Protein AF-A0A1I7XE04-F1 (afdb_monomer)

Mean predicted aligned error: 8.89 Å

Nearest PDB structures (foldseek):
  5z76-assembly2_B  TM=6.820E-01  e=6.574E-01  synthetic construct
  1vdm-assembly1_G  TM=4.325E-01  e=7.038E-01  Pyrococcus horikoshii
  1vdm-assembly1_A  TM=4.560E-01  e=9.897E-01  Pyrococcus horikoshii
  5knx-assembly1_A  TM=3.457E-01  e=3.155E+00  Escherichia coli

Structure (mmCIF, N/CA/C/O backbone):
data_AF-A0A1I7XE04-F1
#
_entry.id   AF-A0A1I7XE04-F1
#
loop_
_atom_site.group_PDB
_atom_site.id
_atom_site.type_symbol
_atom_site.label_atom_id
_atom_site.label_alt_id
_atom_site.label_comp_id
_atom_site.label_asym_id
_atom_site.label_entity_id
_atom_site.label_seq_id
_atom_site.pdbx_PDB_ins_code
_atom_site.Cartn_x
_atom_site.Cartn_y
_atom_site.Cartn_z
_atom_site.occupancy
_atom_site.B_iso_or_equiv
_atom_site.auth_seq_id
_atom_site.auth_comp_id
_atom_site.auth_asym_id
_atom_site.auth_atom_id
_atom_site.pdbx_PDB_model_num
ATOM 1 N N . MET A 1 1 ? -8.760 -18.381 -6.975 1.00 38.03 1 MET A N 1
ATOM 2 C CA . MET A 1 1 ? -8.352 -17.132 -6.292 1.00 38.03 1 MET A CA 1
ATOM 3 C C . MET A 1 1 ? -8.007 -17.470 -4.851 1.00 38.03 1 MET A C 1
ATOM 5 O O . MET A 1 1 ? -8.848 -18.049 -4.182 1.00 38.03 1 MET A O 1
ATOM 9 N N . ARG A 1 2 ? -6.789 -17.182 -4.378 1.00 43.16 2 ARG A N 1
ATOM 10 C CA . ARG A 1 2 ? -6.447 -17.289 -2.950 1.00 43.16 2 ARG A CA 1
ATOM 11 C C . ARG A 1 2 ? -6.599 -15.890 -2.356 1.00 43.16 2 ARG A C 1
ATOM 13 O O . ARG A 1 2 ? -5.842 -15.002 -2.734 1.00 43.16 2 ARG A O 1
ATOM 20 N N . MET A 1 3 ? -7.618 -15.680 -1.525 1.00 41.34 3 MET A N 1
ATOM 21 C CA . MET A 1 3 ? -7.829 -14.405 -0.834 1.00 41.34 3 MET A CA 1
ATOM 22 C C . MET A 1 3 ? -6.829 -14.304 0.324 1.00 41.34 3 MET A C 1
ATOM 24 O O . MET A 1 3 ? -6.695 -15.250 1.099 1.00 41.34 3 MET A O 1
ATOM 28 N N . SER A 1 4 ? -6.114 -13.184 0.434 1.00 52.31 4 SER A N 1
ATOM 29 C CA . SER A 1 4 ? -5.317 -12.883 1.627 1.00 52.31 4 SER A CA 1
ATOM 30 C C . SER A 1 4 ? -6.265 -12.530 2.774 1.00 52.31 4 SER A C 1
ATOM 32 O O . SER A 1 4 ? -7.048 -11.584 2.674 1.00 52.31 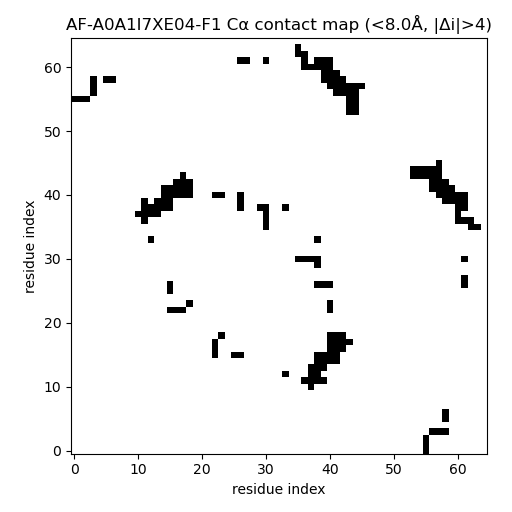4 SER A O 1
ATOM 34 N N . THR A 1 5 ? -6.218 -13.301 3.859 1.00 52.31 5 THR A N 1
ATOM 35 C CA . THR A 1 5 ? -7.116 -13.177 5.018 1.00 52.31 5 THR A CA 1
ATOM 36 C C . THR A 1 5 ? -6.935 -11.862 5.786 1.00 52.31 5 THR A C 1
ATOM 38 O O . THR A 1 5 ? -7.798 -11.492 6.573 1.00 52.31 5 THR A O 1
ATOM 41 N N . THR A 1 6 ? -5.854 -11.115 5.544 1.00 57.78 6 THR A N 1
ATOM 42 C CA . THR A 1 6 ? -5.489 -9.909 6.310 1.00 57.78 6 THR A CA 1
ATOM 43 C C . THR A 1 6 ? -6.336 -8.668 5.973 1.00 57.78 6 THR A C 1
ATOM 45 O O . THR A 1 6 ? -6.246 -7.656 6.671 1.00 57.78 6 THR A O 1
ATOM 48 N N . ALA A 1 7 ? -7.152 -8.716 4.912 1.00 60.44 7 ALA A N 1
ATOM 49 C CA . ALA A 1 7 ? -7.922 -7.567 4.415 1.00 60.44 7 ALA A CA 1
ATOM 50 C C . ALA A 1 7 ? -9.452 -7.732 4.461 1.00 60.44 7 ALA A C 1
ATOM 52 O O . ALA A 1 7 ? -10.171 -6.751 4.262 1.00 60.44 7 ALA A O 1
ATOM 53 N N . CYS A 1 8 ? -9.965 -8.939 4.720 1.00 57.28 8 CYS A N 1
ATOM 54 C CA . CYS A 1 8 ? -11.406 -9.184 4.754 1.00 57.28 8 CYS A CA 1
ATOM 55 C C . CYS A 1 8 ? -12.048 -8.429 5.932 1.00 57.28 8 CYS A C 1
ATOM 57 O O . CYS A 1 8 ? -11.621 -8.590 7.072 1.00 57.28 8 CYS A O 1
ATOM 59 N N . GLY A 1 9 ? -13.051 -7.589 5.657 1.00 65.50 9 GLY A N 1
ATOM 60 C CA . GLY A 1 9 ? -13.764 -6.803 6.676 1.00 65.50 9 GLY A CA 1
ATOM 61 C C . GLY A 1 9 ? -13.099 -5.481 7.083 1.00 65.50 9 GLY A C 1
ATOM 62 O O . GLY A 1 9 ? -13.559 -4.837 8.023 1.00 65.50 9 GLY A O 1
ATOM 63 N N . ARG A 1 10 ? -12.035 -5.045 6.395 1.00 72.25 10 ARG A N 1
ATOM 64 C CA . ARG A 1 10 ? -11.372 -3.760 6.667 1.00 72.25 10 ARG A CA 1
ATOM 65 C C . ARG A 1 10 ? -11.873 -2.663 5.731 1.00 72.25 10 ARG A C 1
ATOM 67 O O . ARG A 1 10 ? -11.918 -2.852 4.519 1.00 72.25 10 ARG A O 1
ATOM 74 N N . HIS A 1 11 ? -12.191 -1.497 6.289 1.00 80.94 11 HIS A N 1
ATOM 75 C CA . HIS A 1 11 ? -12.569 -0.317 5.514 1.00 80.94 11 HIS A CA 1
ATOM 76 C C . HIS A 1 11 ? -11.336 0.554 5.229 1.00 80.94 11 HIS A C 1
ATOM 78 O O . HIS A 1 11 ? -10.760 1.151 6.141 1.00 80.94 11 HIS A O 1
ATOM 84 N N . PHE A 1 12 ? -10.927 0.627 3.962 1.00 85.56 12 PHE A N 1
ATOM 85 C CA . PHE A 1 12 ? -9.823 1.478 3.513 1.00 85.56 12 PHE A CA 1
ATOM 86 C C . PHE A 1 12 ? -10.367 2.773 2.909 1.00 85.56 12 PHE A C 1
ATOM 88 O O . PHE A 1 12 ? -11.311 2.753 2.126 1.00 85.56 12 PHE A O 1
ATOM 95 N N . ARG A 1 13 ? -9.752 3.908 3.252 1.00 89.50 13 ARG A N 1
ATOM 96 C CA . ARG A 1 13 ? -10.074 5.222 2.670 1.00 89.50 13 ARG A CA 1
ATOM 97 C C . ARG A 1 13 ? -9.286 5.496 1.394 1.00 89.50 13 ARG A C 1
ATOM 99 O O . ARG A 1 13 ? -9.707 6.316 0.586 1.00 89.50 13 ARG A O 1
ATOM 106 N N . LEU A 1 14 ? -8.138 4.838 1.239 1.00 88.56 14 LEU A N 1
ATOM 107 C CA . LEU A 1 14 ? -7.299 4.918 0.052 1.00 88.56 14 LEU A CA 1
ATOM 108 C C . LEU A 1 14 ? -6.710 3.544 -0.260 1.00 88.56 14 LEU A C 1
ATOM 110 O O . LEU A 1 14 ? -6.154 2.880 0.618 1.00 88.56 14 LEU A O 1
ATOM 114 N N . ILE A 1 15 ? -6.794 3.165 -1.530 1.00 90.38 15 ILE A N 1
ATOM 115 C CA . ILE A 1 15 ? -6.153 1.976 -2.079 1.00 90.38 15 ILE A CA 1
ATOM 116 C C . ILE A 1 15 ? -5.167 2.434 -3.150 1.00 90.38 15 ILE A C 1
ATOM 118 O O . ILE A 1 15 ? -5.539 3.150 -4.077 1.00 90.38 15 ILE A O 1
ATOM 122 N N . VAL A 1 16 ? -3.913 2.014 -3.021 1.00 88.88 16 VAL A N 1
ATOM 123 C CA . VAL A 1 16 ? -2.857 2.226 -4.012 1.00 88.88 16 VAL A CA 1
ATOM 124 C C . VAL A 1 16 ? -2.608 0.906 -4.728 1.00 88.88 16 VAL A C 1
ATOM 126 O O . VAL A 1 16 ? -2.352 -0.106 -4.084 1.00 88.88 16 VAL A O 1
ATOM 129 N N . VAL A 1 17 ? -2.696 0.896 -6.056 1.00 90.00 17 VAL A N 1
ATOM 130 C CA . VAL A 1 17 ? -2.410 -0.291 -6.876 1.00 90.00 17 VAL A CA 1
ATOM 131 C C . VAL A 1 17 ? -0.996 -0.156 -7.437 1.00 90.00 17 VAL A C 1
ATOM 133 O O . VAL A 1 17 ? -0.702 0.815 -8.129 1.00 90.00 17 VAL A O 1
ATOM 136 N N . GLY A 1 18 ? -0.126 -1.114 -7.120 1.00 85.38 18 GLY A N 1
ATOM 137 C CA . GLY A 1 18 ? 1.311 -1.043 -7.371 1.00 85.38 18 GLY A CA 1
ATOM 138 C C . GLY A 1 18 ? 2.095 -0.623 -6.121 1.00 85.38 18 GLY A C 1
ATOM 139 O O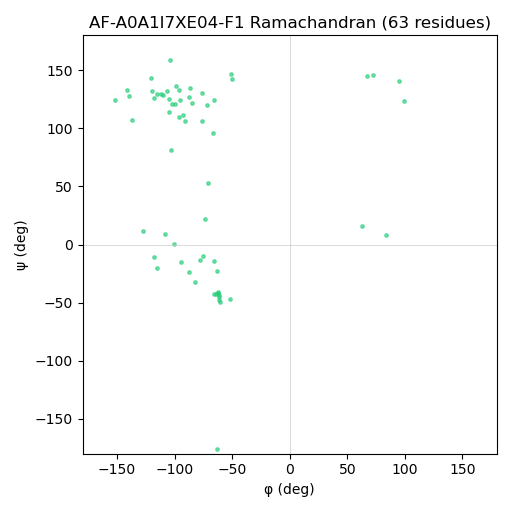 . GLY A 1 18 ? 1.856 0.435 -5.549 1.00 85.38 18 GLY A O 1
ATOM 140 N N . GLY A 1 19 ? 3.055 -1.443 -5.707 1.00 83.19 19 GLY A N 1
ATOM 141 C CA . GLY A 1 19 ? 3.925 -1.308 -4.540 1.00 83.19 19 GLY A CA 1
ATOM 142 C C 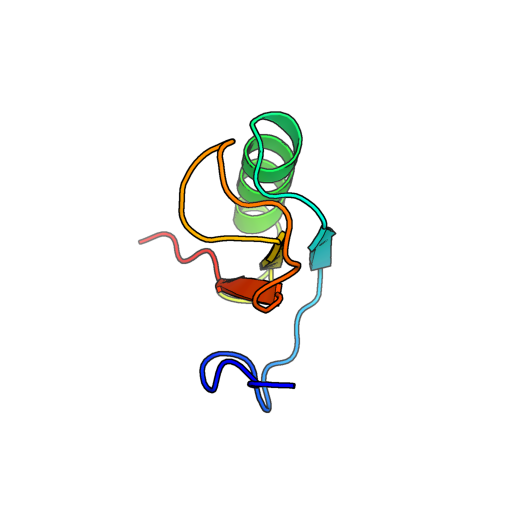. GLY A 1 19 ? 5.374 -0.963 -4.887 1.00 83.19 19 GLY A C 1
ATOM 143 O O . GLY A 1 19 ? 6.224 -0.950 -4.000 1.00 83.19 19 GLY A O 1
ATOM 144 N N . GLY A 1 20 ? 5.664 -0.642 -6.152 1.00 83.62 20 GLY A N 1
ATOM 145 C CA . GLY A 1 20 ? 6.948 -0.071 -6.568 1.00 83.62 20 GLY A CA 1
ATOM 146 C C . GLY A 1 20 ? 7.230 1.302 -5.938 1.00 83.62 20 GLY A C 1
ATOM 147 O O . GLY A 1 20 ? 6.448 1.815 -5.136 1.00 83.62 20 GLY A O 1
ATOM 148 N N . ALA A 1 21 ? 8.336 1.945 -6.325 1.00 87.25 21 ALA A N 1
ATOM 149 C CA . ALA A 1 21 ? 8.801 3.193 -5.703 1.00 87.25 21 ALA A CA 1
ATOM 150 C C . ALA A 1 21 ? 7.720 4.293 -5.628 1.00 87.25 21 ALA A C 1
ATOM 152 O O . ALA A 1 21 ? 7.497 4.876 -4.565 1.00 87.25 21 ALA A O 1
ATOM 153 N N . ALA A 1 22 ? 6.998 4.528 -6.729 1.00 90.31 22 ALA A N 1
ATOM 154 C CA . ALA A 1 22 ? 5.923 5.520 -6.779 1.00 90.31 22 ALA A CA 1
ATOM 155 C C . ALA A 1 22 ? 4.749 5.162 -5.848 1.00 90.31 22 ALA A C 1
ATOM 157 O O . ALA A 1 22 ? 4.247 6.021 -5.120 1.00 90.31 22 ALA A O 1
ATOM 158 N N . GLY A 1 23 ? 4.347 3.888 -5.825 1.00 90.25 23 GLY A N 1
ATOM 159 C CA . GLY A 1 23 ? 3.263 3.393 -4.979 1.00 90.25 23 GLY A CA 1
ATOM 160 C C . GLY A 1 23 ? 3.591 3.469 -3.490 1.00 90.25 23 GLY A C 1
ATOM 161 O O . GLY A 1 23 ? 2.780 3.951 -2.695 1.00 90.25 23 GLY A O 1
ATOM 162 N N . CYS A 1 24 ? 4.815 3.094 -3.110 1.00 86.19 24 CYS A N 1
ATOM 163 C CA . CYS A 1 24 ? 5.316 3.250 -1.745 1.00 86.19 24 CYS A CA 1
ATOM 164 C C . CYS A 1 24 ? 5.363 4.724 -1.316 1.00 86.19 24 CYS A C 1
ATOM 166 O O . CYS A 1 24 ? 4.860 5.065 -0.245 1.00 86.19 24 CYS A O 1
ATOM 168 N N . GLY A 1 25 ? 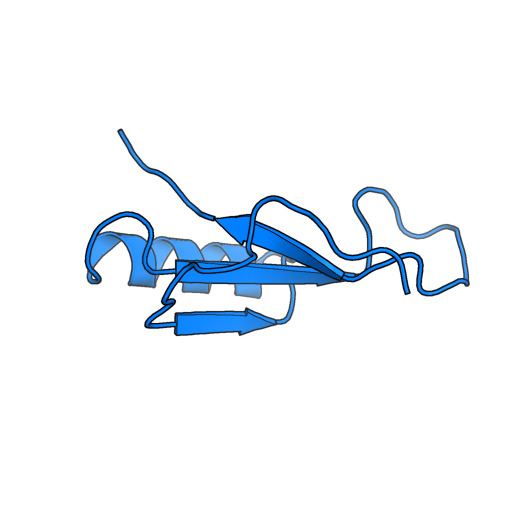5.907 5.612 -2.157 1.00 89.56 25 GLY A N 1
ATOM 169 C CA . GLY A 1 25 ? 5.989 7.046 -1.862 1.00 89.56 25 GLY A CA 1
ATOM 170 C C . GLY A 1 25 ? 4.615 7.699 -1.687 1.00 89.56 25 GLY A C 1
ATOM 171 O O . GLY A 1 25 ? 4.384 8.421 -0.712 1.00 89.56 25 GLY A O 1
ATOM 172 N N . ALA A 1 26 ? 3.669 7.395 -2.582 1.00 90.75 26 ALA A N 1
ATOM 173 C CA . ALA A 1 26 ? 2.292 7.868 -2.470 1.00 90.75 26 ALA A CA 1
ATOM 174 C C . ALA A 1 26 ? 1.641 7.376 -1.170 1.00 90.75 26 ALA A C 1
ATOM 176 O O . ALA A 1 26 ? 1.110 8.174 -0.394 1.00 90.75 26 ALA A O 1
ATOM 177 N N . SER A 1 27 ? 1.746 6.079 -0.886 1.00 88.12 27 SER A N 1
ATOM 178 C CA . SER A 1 27 ? 1.145 5.480 0.306 1.00 88.12 27 SER A CA 1
ATOM 179 C C . SER A 1 27 ? 1.733 6.051 1.596 1.00 88.12 27 SER A C 1
ATOM 181 O O . SER A 1 27 ? 0.979 6.374 2.510 1.00 88.12 27 SER A O 1
ATOM 183 N N . HIS A 1 28 ? 3.051 6.274 1.649 1.00 86.00 28 HIS A N 1
ATOM 184 C CA . HIS A 1 28 ? 3.720 6.912 2.785 1.00 86.00 28 HIS A CA 1
ATOM 185 C C . HIS A 1 28 ? 3.221 8.348 3.013 1.00 86.00 28 HIS A C 1
ATOM 187 O O . HIS A 1 28 ? 2.915 8.741 4.139 1.00 86.00 28 HIS A O 1
ATOM 193 N N . LYS A 1 29 ? 3.066 9.133 1.938 1.00 88.88 29 LYS A N 1
ATOM 194 C CA . LYS A 1 29 ? 2.543 10.505 2.018 1.00 88.88 29 LYS A CA 1
ATOM 195 C C . LYS A 1 29 ? 1.112 10.551 2.557 1.00 88.88 29 LYS A C 1
ATOM 197 O O . LYS A 1 29 ? 0.792 11.440 3.347 1.00 88.88 29 LYS A O 1
ATOM 202 N N . PHE A 1 30 ? 0.248 9.631 2.129 1.00 89.69 30 PHE A N 1
ATOM 203 C CA . PHE A 1 30 ? -1.159 9.619 2.536 1.00 89.69 30 PHE A CA 1
ATOM 204 C C . PHE A 1 30 ? -1.400 8.969 3.896 1.00 89.69 30 PHE A C 1
ATOM 206 O O . PHE A 1 30 ? -2.259 9.439 4.635 1.00 89.69 30 PHE A O 1
ATOM 213 N N . ALA A 1 31 ? -0.619 7.964 4.277 1.00 86.25 31 ALA A N 1
ATOM 214 C CA . ALA A 1 31 ? -0.726 7.334 5.589 1.00 86.25 31 ALA A CA 1
ATOM 215 C C . ALA A 1 31 ? -0.410 8.299 6.750 1.00 86.25 31 ALA A C 1
ATOM 217 O O . ALA A 1 31 ? -0.924 8.112 7.843 1.00 86.25 31 ALA A O 1
ATOM 218 N N . ARG A 1 32 ? 0.347 9.380 6.504 1.00 84.75 32 ARG A N 1
ATOM 219 C CA . ARG A 1 32 ? 0.565 10.478 7.470 1.00 84.75 32 ARG A CA 1
ATOM 220 C C . ARG A 1 32 ? -0.601 11.468 7.585 1.00 84.75 32 ARG A C 1
ATOM 222 O O . ARG A 1 32 ? -0.581 12.330 8.455 1.00 84.75 32 ARG A O 1
ATOM 229 N N . ARG A 1 33 ? -1.558 11.428 6.654 1.00 90.06 33 ARG A N 1
ATOM 230 C CA . ARG A 1 33 ? -2.669 12.397 6.545 1.00 90.06 33 ARG A CA 1
ATOM 231 C C . ARG A 1 33 ? -4.035 11.771 6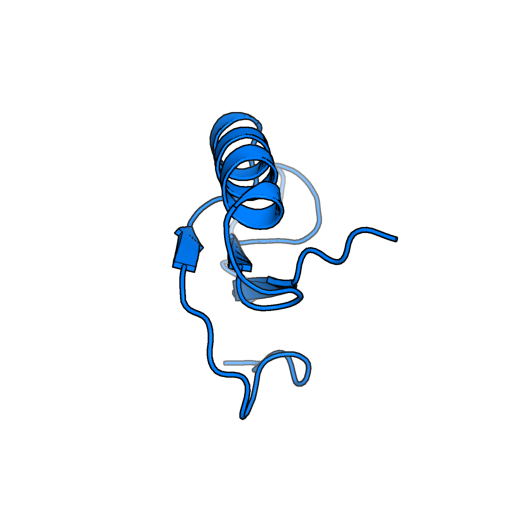.788 1.00 90.06 33 ARG A C 1
ATOM 233 O O . ARG A 1 33 ? -5.000 12.488 7.025 1.00 90.06 33 ARG A O 1
ATOM 240 N N . LEU A 1 34 ? -4.128 10.456 6.654 1.00 85.94 34 LEU A N 1
ATOM 241 C CA . LEU A 1 34 ? -5.353 9.695 6.818 1.00 85.94 34 LEU A CA 1
ATOM 242 C C . LEU A 1 34 ? -5.334 8.960 8.164 1.00 85.94 34 LEU A C 1
ATOM 244 O O . LEU A 1 34 ? -4.259 8.730 8.713 1.00 85.94 34 LEU A O 1
ATOM 248 N N . PRO A 1 35 ? -6.507 8.570 8.695 1.00 85.38 35 PRO A N 1
ATOM 249 C CA . PRO A 1 35 ? -6.593 7.771 9.910 1.00 85.38 35 PRO A CA 1
ATOM 250 C C . PRO A 1 35 ? -5.704 6.527 9.846 1.00 85.38 35 PRO A C 1
ATOM 252 O O . PRO A 1 35 ? -5.549 5.917 8.780 1.00 85.38 35 PRO A O 1
ATOM 255 N N . ASN A 1 36 ? -5.171 6.120 10.996 1.00 81.12 36 ASN A N 1
ATOM 256 C CA . ASN A 1 36 ? -4.358 4.915 11.095 1.00 81.12 36 ASN A CA 1
ATOM 257 C C . ASN A 1 36 ? -5.059 3.719 10.444 1.00 81.12 36 ASN A C 1
ATOM 259 O O . ASN A 1 36 ? -6.278 3.561 10.535 1.00 81.12 36 ASN A O 1
ATOM 263 N N . LYS A 1 37 ? -4.269 2.867 9.782 1.00 77.56 37 LYS A N 1
ATOM 264 C CA . LYS A 1 37 ? -4.733 1.615 9.167 1.00 77.56 37 LYS A CA 1
ATOM 265 C C . LYS A 1 37 ? -5.764 1.781 8.035 1.00 77.56 37 LYS A C 1
ATOM 267 O O . LYS A 1 37 ? -6.386 0.790 7.652 1.00 77.56 37 LYS A O 1
ATOM 272 N N . SER A 1 38 ? -5.921 2.990 7.478 1.00 85.31 38 SER A N 1
ATOM 273 C CA . SER A 1 38 ? -6.895 3.290 6.411 1.00 85.31 38 SER A CA 1
ATOM 274 C C . SER A 1 38 ? -6.313 3.363 4.991 1.00 85.31 38 SER A C 1
ATOM 276 O O . SER A 1 38 ? -7.067 3.580 4.040 1.00 85.31 38 SER A O 1
ATOM 278 N N . VAL A 1 39 ? -5.001 3.153 4.831 1.00 87.06 39 VAL A N 1
ATOM 279 C CA . VAL A 1 39 ? -4.316 3.085 3.529 1.00 87.06 39 VAL A CA 1
ATOM 280 C C . VAL A 1 39 ? -3.857 1.654 3.255 1.00 87.06 39 VAL A C 1
ATOM 282 O O . VAL A 1 39 ? -3.184 1.045 4.092 1.00 87.06 39 VAL A O 1
ATOM 285 N N . ALA A 1 40 ? -4.197 1.136 2.075 1.00 88.38 40 ALA A N 1
ATOM 286 C CA . ALA A 1 40 ? -3.771 -0.175 1.594 1.00 88.38 40 ALA A CA 1
ATOM 287 C C . ALA A 1 40 ? -2.985 -0.070 0.285 1.00 88.38 40 ALA A C 1
ATOM 289 O O . ALA A 1 40 ? -3.334 0.724 -0.586 1.00 88.38 40 ALA A O 1
ATOM 290 N N . ILE A 1 41 ? -1.972 -0.924 0.128 1.00 86.75 41 ILE A N 1
ATOM 291 C CA . ILE A 1 41 ? -1.297 -1.173 -1.150 1.00 86.75 41 ILE A CA 1
ATOM 292 C C . ILE A 1 41 ? -1.720 -2.546 -1.662 1.00 86.75 41 ILE A C 1
ATOM 294 O O . ILE A 1 41 ? -1.657 -3.521 -0.916 1.00 86.75 41 ILE A O 1
ATOM 298 N N . ILE A 1 42 ? -2.103 -2.616 -2.933 1.00 86.38 42 ILE A N 1
ATOM 299 C CA . ILE A 1 42 ? -2.349 -3.846 -3.679 1.00 86.38 42 ILE A CA 1
ATOM 300 C C . ILE A 1 42 ? -1.175 -4.067 -4.629 1.00 86.38 42 ILE A C 1
ATOM 302 O O . ILE A 1 42 ? -1.006 -3.298 -5.570 1.00 86.38 42 ILE A O 1
ATOM 306 N N . GLU A 1 43 ? -0.396 -5.126 -4.413 1.00 80.50 43 GLU A N 1
ATOM 307 C CA . GLU A 1 43 ? 0.725 -5.495 -5.288 1.00 80.50 43 GLU A CA 1
ATOM 308 C C . GLU A 1 43 ? 0.521 -6.900 -5.877 1.00 80.50 43 GLU A C 1
ATOM 310 O O . GLU A 1 43 ? 0.197 -7.836 -5.131 1.00 80.50 43 GLU A O 1
ATOM 315 N N . PRO A 1 44 ? 0.696 -7.084 -7.200 1.00 68.44 44 PRO A N 1
ATOM 316 C CA . PRO A 1 44 ? 0.836 -8.403 -7.783 1.00 68.44 44 PRO A CA 1
ATOM 317 C C . PRO A 1 44 ? 2.257 -8.906 -7.492 1.00 68.44 44 PRO A C 1
ATOM 319 O O . PRO A 1 44 ? 3.201 -8.474 -8.144 1.00 68.44 44 PRO A O 1
ATOM 322 N N . ASN A 1 45 ? 2.380 -9.863 -6.564 1.00 65.19 45 ASN A N 1
ATOM 323 C CA . ASN A 1 45 ? 3.595 -10.622 -6.215 1.00 65.19 45 ASN A CA 1
ATOM 324 C C . ASN A 1 45 ? 4.439 -10.089 -5.031 1.00 65.19 45 ASN A C 1
ATOM 326 O O . ASN A 1 45 ? 4.638 -8.895 -4.838 1.00 65.19 45 ASN A O 1
ATOM 330 N N . GLU A 1 46 ? 4.959 -11.019 -4.222 1.00 59.00 46 GLU A N 1
ATOM 331 C CA . GLU A 1 46 ? 5.768 -10.736 -3.026 1.00 59.00 46 GLU A CA 1
ATOM 332 C C . GLU A 1 46 ? 7.281 -10.763 -3.315 1.00 59.00 46 GLU A C 1
ATOM 334 O O . GLU A 1 46 ? 8.066 -10.275 -2.500 1.00 59.00 46 GLU A O 1
ATOM 339 N N . ARG A 1 47 ? 7.711 -11.324 -4.460 1.00 53.91 47 ARG A N 1
ATOM 340 C CA . ARG A 1 47 ? 9.129 -11.469 -4.833 1.00 53.91 47 ARG A CA 1
ATOM 341 C C . ARG A 1 47 ? 9.342 -11.482 -6.352 1.00 53.91 47 ARG A C 1
ATOM 343 O O . ARG A 1 47 ? 8.837 -12.371 -7.024 1.00 53.91 47 ARG A O 1
ATOM 350 N N . GLY A 1 48 ? 10.188 -10.570 -6.837 1.00 47.75 48 GLY A N 1
ATOM 351 C CA . GLY A 1 48 ? 11.093 -10.795 -7.974 1.00 47.75 48 GLY A CA 1
ATOM 352 C C . GLY A 1 48 ? 10.499 -10.878 -9.389 1.00 47.75 48 GLY A C 1
ATOM 353 O O . GLY A 1 48 ? 9.419 -11.400 -9.638 1.00 47.75 48 GLY A O 1
ATOM 354 N N . HIS A 1 49 ? 11.273 -10.376 -10.348 1.00 42.22 49 HIS A N 1
ATOM 355 C CA . HIS A 1 49 ? 10.955 -10.213 -11.771 1.00 42.22 49 HIS A CA 1
ATOM 356 C C . HIS A 1 49 ? 10.940 -11.514 -12.613 1.00 42.22 49 HIS A C 1
ATOM 358 O O . HIS A 1 49 ? 11.112 -11.446 -13.827 1.00 42.22 49 HIS A O 1
ATOM 364 N N . THR A 1 50 ? 10.759 -12.705 -12.029 1.00 48.00 50 THR A N 1
ATOM 365 C CA . THR A 1 50 ? 11.103 -13.966 -12.728 1.00 48.00 50 THR A CA 1
ATOM 366 C C . THR A 1 50 ? 10.031 -15.046 -12.815 1.00 48.00 50 THR A C 1
ATOM 368 O O . THR A 1 50 ? 10.351 -16.130 -13.283 1.00 48.00 50 THR A O 1
ATOM 371 N N . ASP A 1 51 ? 8.758 -14.795 -12.498 1.00 46.84 51 ASP A N 1
ATOM 372 C CA . ASP A 1 51 ? 7.728 -15.826 -12.704 1.00 46.84 51 ASP A CA 1
ATOM 373 C C . ASP A 1 51 ? 6.431 -15.274 -13.305 1.00 46.84 51 ASP A C 1
ATOM 375 O O . ASP A 1 51 ? 5.626 -14.606 -12.657 1.00 46.84 51 ASP A O 1
ATOM 379 N N . LYS A 1 52 ? 6.221 -15.602 -14.586 1.00 49.00 52 LYS A N 1
ATOM 380 C CA . LYS A 1 52 ? 5.088 -15.217 -15.446 1.00 49.00 52 LYS A CA 1
ATOM 381 C C . LYS A 1 52 ? 3.762 -15.903 -15.073 1.00 49.00 52 LYS A C 1
ATOM 383 O O . LYS A 1 52 ? 3.108 -16.495 -15.930 1.00 49.00 52 LYS A O 1
ATOM 388 N N . LYS A 1 53 ? 3.323 -15.840 -13.814 1.00 44.25 53 LYS A N 1
ATOM 389 C CA . LYS A 1 53 ? 1.941 -16.201 -13.440 1.00 44.25 53 LYS A CA 1
ATOM 390 C C . LYS A 1 53 ? 1.406 -15.215 -12.398 1.00 44.25 53 LYS A C 1
ATOM 392 O O . LYS A 1 53 ? 2.060 -15.051 -11.372 1.00 44.25 53 LYS A O 1
ATOM 397 N N . PRO A 1 54 ? 0.224 -14.595 -12.594 1.00 47.22 54 PRO A N 1
ATOM 398 C CA . PRO A 1 54 ? -0.379 -13.737 -11.579 1.00 47.22 54 PRO A CA 1
ATOM 399 C C . PRO A 1 54 ? -0.785 -14.599 -10.377 1.00 47.22 54 PRO A C 1
ATOM 401 O O . PRO A 1 54 ? -1.827 -15.254 -10.365 1.00 47.22 54 PRO A O 1
ATOM 404 N N . ARG A 1 55 ? 0.086 -14.661 -9.370 1.00 47.91 55 ARG A N 1
ATOM 405 C CA . ARG A 1 55 ? -0.100 -15.447 -8.150 1.00 47.91 55 ARG A CA 1
ATOM 406 C C . ARG A 1 55 ? -0.505 -14.507 -7.016 1.00 47.91 55 ARG A C 1
ATOM 408 O O . ARG A 1 55 ? 0.314 -14.135 -6.194 1.00 47.91 55 ARG A O 1
ATOM 415 N N . ALA A 1 56 ? -1.796 -14.178 -6.998 1.00 50.22 56 ALA A N 1
ATOM 416 C CA . ALA A 1 56 ? -2.495 -13.399 -5.970 1.00 50.22 56 ALA A CA 1
ATOM 417 C C . ALA A 1 56 ? -2.108 -11.908 -5.845 1.00 50.22 56 ALA A C 1
ATOM 419 O O . ALA A 1 56 ? -0.963 -11.501 -6.017 1.00 50.22 56 ALA A O 1
ATOM 420 N N . PHE A 1 57 ? -3.118 -11.093 -5.531 1.00 54.62 57 PHE A N 1
ATOM 421 C CA . PHE A 1 57 ? -2.959 -9.702 -5.121 1.00 54.62 57 PHE A CA 1
ATOM 422 C C . PHE A 1 57 ? -2.748 -9.659 -3.610 1.00 54.62 57 PHE A C 1
ATOM 424 O O . PHE A 1 57 ? -3.542 -10.228 -2.856 1.00 54.62 57 PHE A O 1
ATOM 431 N N . ILE A 1 58 ? -1.686 -8.996 -3.165 1.00 62.81 58 ILE A N 1
ATOM 432 C CA . ILE A 1 58 ? -1.354 -8.886 -1.746 1.00 62.81 58 ILE A CA 1
ATOM 433 C C . ILE A 1 58 ? -1.768 -7.503 -1.275 1.00 62.81 58 ILE A C 1
ATOM 435 O O . ILE A 1 58 ? -1.291 -6.499 -1.798 1.00 62.81 58 ILE A O 1
ATOM 439 N N . VAL A 1 59 ? -2.655 -7.465 -0.282 1.00 65.50 59 VAL A N 1
ATOM 440 C CA . VAL A 1 59 ? -3.052 -6.229 0.390 1.0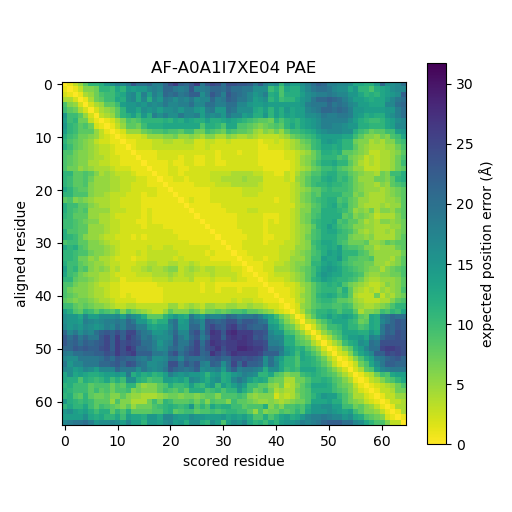0 65.50 59 VAL A CA 1
ATOM 441 C C . VAL A 1 59 ? -2.126 -6.020 1.584 1.00 65.50 59 VAL A C 1
ATOM 443 O O . VAL A 1 59 ? -2.249 -6.714 2.594 1.00 65.50 59 VAL A O 1
ATOM 446 N N . LYS A 1 60 ? -1.198 -5.067 1.484 1.00 67.94 60 LYS A N 1
ATOM 447 C CA . LYS A 1 60 ? -0.398 -4.611 2.629 1.00 67.94 60 LYS A CA 1
ATOM 448 C C . LYS A 1 60 ? -1.053 -3.378 3.232 1.00 67.94 60 LYS A C 1
ATOM 450 O O . LYS A 1 60 ? -1.294 -2.393 2.540 1.00 67.94 60 LYS A O 1
ATOM 455 N N . THR A 1 61 ? -1.342 -3.437 4.530 1.00 62.47 61 THR A N 1
ATOM 456 C CA . THR A 1 61 ? -1.689 -2.233 5.292 1.00 62.47 61 THR A CA 1
ATOM 457 C C . THR A 1 61 ? -0.406 -1.601 5.790 1.00 62.47 61 THR A C 1
ATOM 459 O O . THR A 1 61 ? 0.456 -2.296 6.321 1.00 62.47 61 THR A O 1
ATOM 462 N N . ILE A 1 62 ? -0.301 -0.288 5.638 1.00 62.31 62 ILE A N 1
ATOM 463 C CA . ILE A 1 62 ? 0.768 0.475 6.262 1.00 62.31 62 ILE A CA 1
ATOM 464 C C . ILE A 1 62 ? 0.357 0.826 7.696 1.00 62.31 62 ILE A C 1
ATOM 466 O O . ILE A 1 62 ? -0.675 1.466 7.911 1.00 62.31 62 ILE A O 1
ATOM 470 N N . GLU A 1 63 ? 1.166 0.407 8.667 1.00 56.00 63 GLU A N 1
ATOM 471 C CA . GLU A 1 63 ? 1.085 0.849 10.061 1.00 56.00 63 GLU A CA 1
ATOM 472 C C . GLU A 1 63 ? 2.368 1.621 10.386 1.00 56.00 63 GLU A C 1
ATOM 474 O O . GLU A 1 63 ? 3.463 1.141 10.097 1.00 56.00 63 GLU A O 1
ATOM 479 N N . PHE A 1 64 ? 2.233 2.823 10.942 1.00 51.62 64 PHE A N 1
ATOM 480 C CA . PHE A 1 64 ? 3.353 3.572 11.508 1.00 51.62 64 PHE A CA 1
ATOM 481 C C . PHE A 1 64 ? 3.146 3.636 13.021 1.00 51.62 64 PHE A C 1
ATOM 483 O O . PHE A 1 64 ? 2.036 3.943 13.465 1.00 51.62 64 PHE A O 1
ATOM 490 N N . GLY A 1 65 ? 4.188 3.267 13.771 1.00 47.44 65 GLY A N 1
ATOM 491 C CA . GLY A 1 65 ? 4.304 3.541 15.204 1.00 47.44 65 GLY A CA 1
ATOM 492 C C . GLY A 1 65 ? 4.726 4.979 15.449 1.00 47.44 65 GLY A C 1
ATOM 493 O O . GLY A 1 65 ? 5.420 5.534 14.564 1.00 47.44 65 GLY A O 1
#

Foldseek 3Di:
DDDDPPPPPDAAPEEFEDPPPVSVVVQVVVCVVDPFQRYWYWYQDDDDDPDPD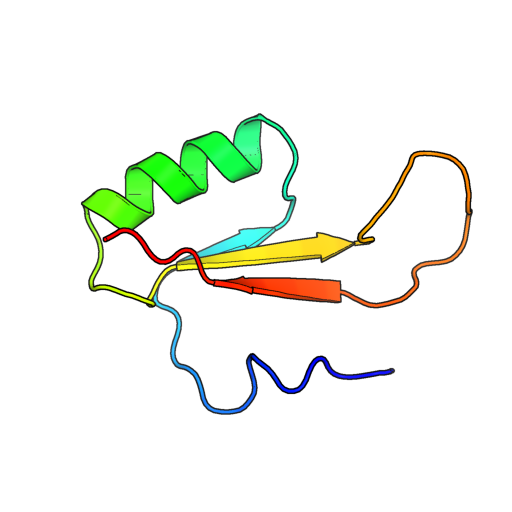RDDTDIDTDGDD

Solvent-accessible surface area (backbone atoms only — not comparable to full-atom values): 4265 Å² total; per-residue (Å²): 136,71,78,64,78,88,54,74,93,64,78,62,84,42,78,38,80,40,63,52,75,69,36,46,53,52,49,57,62,44,52,77,75,45,66,83,68,21,37,35,31,37,24,84,56,96,70,80,98,79,66,100,60,96,69,46,66,44,71,46,69,59,79,84,135

pLDDT: mean 70.76, std 17.41, range [38.03, 90.75]

Organism: Heterorhabditis 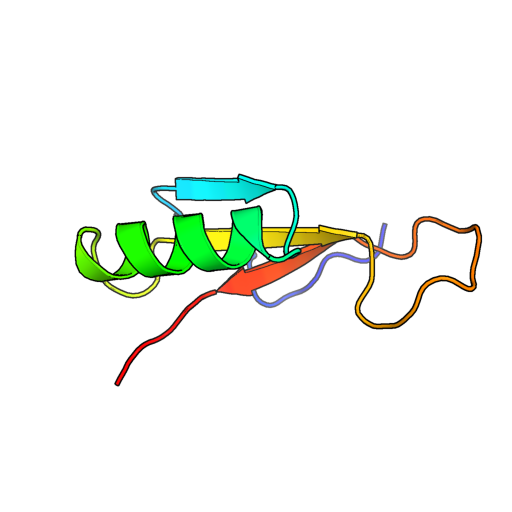bacteriophora (NCBI:txid37862)

InterPro domains:
  IPR036188 FAD/NAD(P)-binding domain superfamily [G3DSA:3.50.50.60] (12-62)
  IPR036188 FAD/NAD(P)-binding domain superfamily [SSF51905] (8-48)

Sequence (65 aa):
MRMSTTACGRHFRLIVVGGGAAGCGASHKFARRLPNKSVAIIEPNERGHTDKKPRAFIVKTIEFG

Radius of gyration: 12.35 Å; Cα contacts (8 Å, |Δi|>4): 92; chains: 1; bounding box: 25×30×31 Å

Secondary structure (DS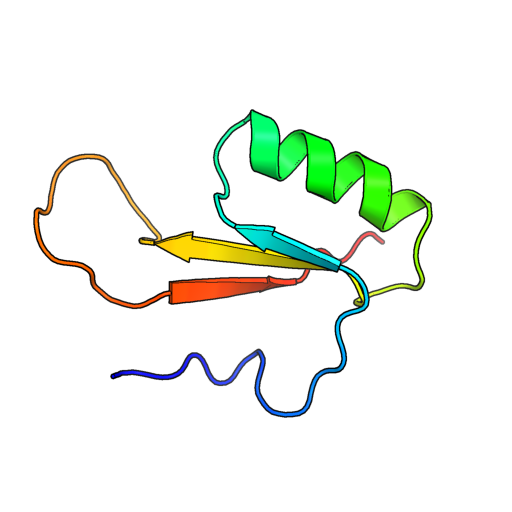SP, 8-state):
----TTSTT---SEEEE--SHHHHHHHHHHHTTS-TT-EEEEEE-SS-TT--S---EEEEEP---